Protein AF-A0A958ENB8-F1 (afdb_monomer_lite)

pLDDT: mean 72.88, std 21.91, range [31.92, 95.56]

Foldseek 3Di:
DDDDDDDDDDDPDDDDDDDDDDDPDPDDPPPPVPPQLPPFPQDDDLVLLLVLLVLLLPPPCLQPDDPVVLVVSLVVCVVVVSQAHPVRDGDDSVSSVLLSVLSSVLSVVPLPLLVSLVSVVVNVDDLSNSCSNNVHDSVVSVVSVVVVVVPD

Sequence (152 aa):
MSALNNTWANSFHYHNSMEVVNPIKKGSLHKRKPKSFDADYCQLSTEEIKSVVEAIRNDERIKNIKHRDRQHIYEELVGKGLLTDEDGKTMSIGTFGKYFSIVRHIVALNTDYFGSVKKCLVYRLSAEVISAIVGLPEKDVISIIKDIKRNG

Radius of gyration: 24.46 Å; chains: 1; bounding box: 93×41×46 Å

Structure (mmCIF, N/CA/C/O backbone):
data_AF-A0A958ENB8-F1
#
_entry.id   AF-A0A958ENB8-F1
#
loop_
_atom_site.group_PDB
_atom_site.id
_atom_site.type_symbol
_atom_site.label_atom_id
_atom_site.label_alt_id
_atom_site.label_comp_id
_atom_site.label_asym_id
_atom_site.label_entity_id
_atom_site.label_seq_id
_atom_site.pdbx_PDB_ins_code
_atom_site.Cartn_x
_atom_site.Cartn_y
_atom_site.Cartn_z
_atom_site.occupancy
_atom_site.B_iso_or_equiv
_atom_site.auth_seq_id
_atom_site.auth_comp_id
_atom_site.auth_asym_id
_atom_site.auth_atom_id
_atom_site.pdbx_PDB_model_num
ATOM 1 N N . MET A 1 1 ? -74.697 2.649 -19.969 1.00 38.88 1 MET A N 1
ATOM 2 C CA . MET A 1 1 ? -73.768 1.773 -19.227 1.00 38.88 1 MET A CA 1
ATOM 3 C C . MET A 1 1 ? -72.537 2.587 -18.882 1.00 38.88 1 MET A C 1
ATOM 5 O O . MET A 1 1 ? -71.998 3.254 -19.752 1.00 38.88 1 MET A O 1
ATOM 9 N N . SER A 1 2 ? -72.220 2.623 -17.594 1.00 40.75 2 SER A N 1
ATOM 10 C CA . SER A 1 2 ? -71.270 3.513 -16.929 1.00 40.75 2 SER A CA 1
ATOM 11 C C . SER A 1 2 ? -69.804 3.140 -17.161 1.00 40.75 2 SER A C 1
ATOM 13 O O . SER A 1 2 ? -69.483 1.959 -17.142 1.00 40.75 2 SER A O 1
ATOM 15 N N . ALA A 1 3 ? -68.939 4.153 -17.261 1.00 38.62 3 ALA A N 1
ATOM 16 C CA . ALA A 1 3 ? -67.618 4.257 -16.614 1.00 38.62 3 ALA A CA 1
ATOM 17 C C . ALA A 1 3 ? -67.049 5.648 -16.982 1.00 38.62 3 ALA A C 1
ATOM 19 O O . ALA A 1 3 ? -66.721 5.895 -18.134 1.00 38.62 3 ALA A O 1
ATOM 20 N N . LEU A 1 4 ? -67.264 6.682 -16.165 1.00 35.28 4 LEU A N 1
ATOM 21 C CA . LEU A 1 4 ? -66.464 7.091 -14.999 1.00 35.28 4 LEU A CA 1
ATOM 22 C C . LEU A 1 4 ? -65.077 7.676 -15.344 1.00 35.28 4 LEU A C 1
ATOM 24 O O . LEU A 1 4 ? -64.166 6.965 -15.745 1.00 35.28 4 LEU A O 1
ATOM 28 N N . ASN A 1 5 ? -64.964 8.964 -14.996 1.00 38.19 5 ASN A N 1
ATOM 29 C CA . ASN A 1 5 ? -63.832 9.638 -14.347 1.00 38.19 5 ASN A CA 1
ATOM 30 C C . ASN A 1 5 ? -62.679 10.213 -15.194 1.00 38.19 5 ASN A C 1
ATOM 32 O O . ASN A 1 5 ? -61.697 9.552 -15.508 1.00 38.19 5 ASN A O 1
ATOM 36 N N . ASN A 1 6 ? -62.789 11.533 -15.415 1.00 37.69 6 ASN A N 1
ATOM 37 C CA . ASN A 1 6 ? -61.796 12.589 -15.136 1.00 37.69 6 ASN A CA 1
ATOM 38 C C . ASN A 1 6 ? -60.492 12.083 -14.476 1.00 37.69 6 ASN A C 1
ATOM 40 O O . ASN A 1 6 ? -60.545 11.411 -13.452 1.00 37.69 6 ASN A O 1
ATOM 44 N N . THR A 1 7 ? -59.290 12.490 -14.890 1.00 38.91 7 THR A N 1
ATOM 45 C CA . THR A 1 7 ? -58.749 13.825 -14.587 1.00 38.91 7 THR A CA 1
ATOM 46 C C . THR A 1 7 ? -57.352 14.018 -15.224 1.00 38.91 7 THR A C 1
ATOM 48 O O . THR A 1 7 ? -56.500 13.149 -15.118 1.00 38.91 7 THR A O 1
ATOM 51 N N . TRP A 1 8 ? -57.139 15.211 -15.795 1.00 35.50 8 TRP A N 1
ATOM 52 C CA . TRP A 1 8 ? -55.936 16.064 -15.696 1.00 35.50 8 TRP A CA 1
ATOM 53 C C . TRP A 1 8 ? -54.645 15.701 -16.464 1.00 35.50 8 TRP A C 1
ATOM 55 O O . TRP A 1 8 ? -53.888 14.812 -16.108 1.00 35.50 8 TRP A O 1
AT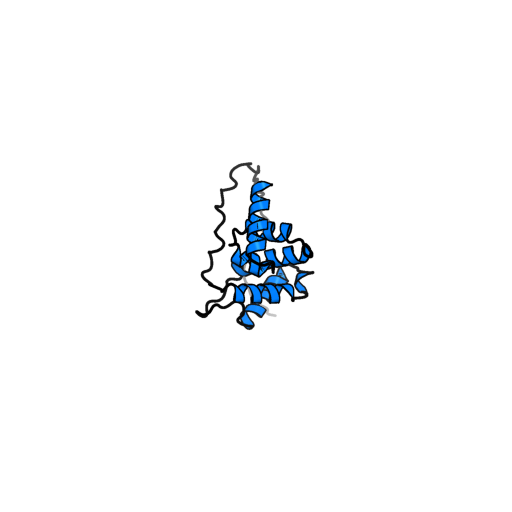OM 65 N N . ALA A 1 9 ? -54.376 16.557 -17.460 1.00 34.59 9 ALA A N 1
ATOM 66 C CA . ALA A 1 9 ? -53.132 17.306 -17.672 1.00 34.59 9 ALA A CA 1
ATOM 67 C C . ALA A 1 9 ? -51.786 16.551 -17.639 1.00 34.59 9 ALA A C 1
ATOM 69 O O . ALA A 1 9 ? -51.242 16.266 -16.580 1.00 34.59 9 ALA A O 1
ATOM 70 N N . ASN A 1 10 ? -51.131 16.437 -18.799 1.00 37.31 10 ASN A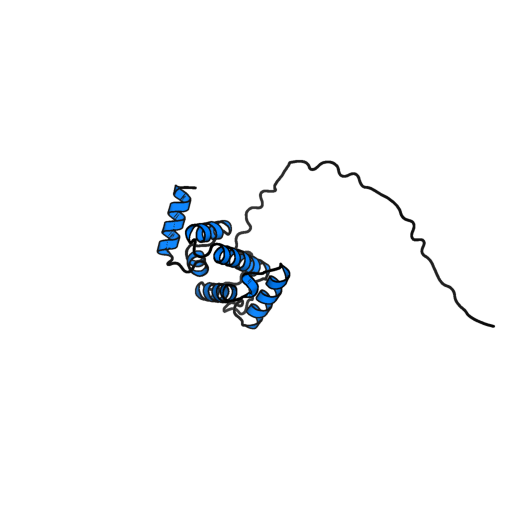 N 1
ATOM 71 C CA . ASN A 1 10 ? -50.063 17.387 -19.140 1.00 37.31 10 ASN A CA 1
ATOM 72 C C . ASN A 1 10 ? -49.482 17.126 -20.535 1.00 37.31 10 ASN A C 1
ATOM 74 O O . ASN A 1 10 ? -48.980 16.046 -20.841 1.00 37.31 10 ASN A O 1
ATOM 78 N N . SER A 1 11 ? -49.523 18.174 -21.358 1.00 37.31 11 SER A N 1
ATOM 79 C CA . SER A 1 11 ? -48.804 18.296 -22.621 1.00 37.31 11 SER A CA 1
ATOM 80 C C . SER A 1 11 ? -47.296 18.174 -22.408 1.00 37.31 11 SER A C 1
ATOM 82 O O . SER A 1 11 ? -46.683 19.046 -21.795 1.00 37.31 11 SER A O 1
ATOM 84 N N . PHE A 1 12 ? -46.670 17.160 -22.999 1.00 34.62 12 PHE A N 1
ATOM 85 C CA . PHE A 1 12 ? -45.232 17.178 -23.256 1.00 34.62 12 PHE A CA 1
ATOM 86 C C . PHE A 1 12 ? -44.972 17.961 -24.548 1.00 34.62 12 PHE A C 1
ATOM 88 O O . PHE A 1 12 ? -44.889 17.399 -25.639 1.00 34.62 12 PHE A O 1
ATOM 95 N N . HIS A 1 13 ? -44.869 19.286 -24.432 1.00 38.00 13 HIS A N 1
ATOM 96 C CA . HIS A 1 13 ? -44.285 20.105 -25.490 1.00 38.00 13 HIS A CA 1
ATOM 97 C C . HIS A 1 13 ? -42.759 20.041 -25.390 1.00 38.00 13 HIS A C 1
ATOM 99 O O . HIS A 1 13 ? -42.162 20.506 -24.423 1.00 38.00 13 HIS A O 1
ATOM 105 N N . TYR A 1 14 ? -42.135 19.477 -26.423 1.00 32.16 14 TYR A N 1
ATOM 106 C CA . TYR A 1 14 ? -40.708 19.618 -26.690 1.00 32.16 14 TYR A CA 1
ATOM 107 C C . TYR A 1 14 ? -40.373 21.106 -26.861 1.00 32.16 14 TYR A C 1
ATOM 109 O O . TYR A 1 14 ? -40.834 21.739 -27.812 1.00 32.16 14 TYR A O 1
ATOM 117 N N . HIS A 1 15 ? -39.564 21.664 -25.960 1.00 33.81 15 HIS A N 1
ATOM 118 C CA . HIS A 1 15 ? -38.893 22.942 -26.180 1.00 33.81 15 HIS A CA 1
ATOM 119 C C . HIS A 1 15 ? -37.393 22.702 -26.309 1.00 33.81 15 HIS A C 1
ATOM 121 O O . HIS A 1 15 ? -36.712 22.253 -25.391 1.00 33.81 15 HIS A O 1
ATOM 127 N N . ASN A 1 16 ? -36.924 22.958 -27.522 1.00 39.62 16 ASN A N 1
ATOM 128 C CA . ASN A 1 16 ? -35.550 22.874 -27.961 1.00 39.62 16 ASN A CA 1
ATOM 129 C C . ASN A 1 16 ? -34.862 24.189 -27.568 1.00 39.62 16 ASN A C 1
ATOM 131 O O . ASN A 1 16 ? -35.033 25.200 -28.243 1.00 39.62 16 ASN A O 1
ATOM 135 N N . SER A 1 17 ? -34.122 24.196 -26.462 1.00 37.88 17 SER A N 1
ATOM 136 C CA . SER A 1 17 ? -33.222 25.294 -26.100 1.00 37.88 17 SER A CA 1
ATOM 137 C C . SER A 1 17 ? -31.792 24.763 -26.063 1.00 37.88 17 SER A C 1
ATOM 139 O O . SER A 1 17 ? -31.288 24.343 -25.022 1.00 37.88 17 SER A O 1
ATOM 141 N N . MET A 1 18 ? -31.147 24.753 -27.234 1.00 35.22 18 MET A N 1
ATOM 142 C CA . MET A 1 18 ? -29.690 24.702 -27.335 1.00 35.22 18 MET A CA 1
ATOM 143 C C . MET A 1 18 ? -29.130 25.980 -26.702 1.00 35.22 18 MET A C 1
ATOM 145 O O . MET A 1 18 ? -29.125 27.037 -27.331 1.00 35.22 18 MET A O 1
ATOM 149 N N . GLU A 1 19 ? -28.645 25.893 -25.466 1.00 37.25 19 GLU A N 1
ATOM 150 C CA . GLU A 1 19 ? -27.741 26.912 -24.945 1.00 37.25 19 GLU A CA 1
ATOM 151 C C . GLU A 1 19 ? -26.374 26.746 -25.612 1.00 37.25 19 GLU A C 1
ATOM 153 O O . GLU A 1 19 ? -25.650 25.765 -25.425 1.00 37.25 19 GLU A O 1
ATOM 158 N N . VAL A 1 20 ? -26.038 27.729 -26.442 1.00 39.56 20 VAL A N 1
ATOM 159 C CA . VAL A 1 20 ? -24.722 27.903 -27.046 1.00 39.56 20 VAL A CA 1
ATOM 160 C C . VAL A 1 20 ? -23.731 28.268 -25.940 1.00 39.56 20 VAL A C 1
ATOM 162 O O . VAL A 1 20 ? -23.662 29.421 -25.522 1.00 39.56 20 VAL A O 1
ATOM 165 N N . VAL A 1 21 ? -22.917 27.310 -25.495 1.00 32.91 21 VAL A N 1
ATOM 166 C CA . VAL A 1 21 ? -21.713 27.595 -24.699 1.00 32.91 21 VAL A CA 1
ATOM 167 C C . VAL A 1 21 ? -20.480 27.334 -25.564 1.00 32.91 21 VAL A C 1
ATOM 169 O O . VAL A 1 21 ? -19.898 26.255 -25.559 1.00 32.91 21 VAL A O 1
ATOM 172 N N . ASN A 1 22 ? -20.080 28.348 -26.329 1.00 31.92 22 ASN A N 1
ATOM 173 C CA . ASN A 1 22 ? -18.737 28.464 -26.905 1.00 31.92 22 ASN A CA 1
ATOM 174 C C . ASN A 1 22 ? -17.932 29.481 -26.073 1.00 31.92 22 ASN A C 1
ATOM 176 O O . ASN A 1 22 ? -18.528 30.437 -25.577 1.00 31.92 22 ASN A O 1
ATOM 180 N N . PRO A 1 23 ? -16.589 29.430 -26.010 1.00 40.38 23 PRO A N 1
ATOM 181 C CA . PRO A 1 23 ? -15.653 28.334 -26.242 1.00 40.38 23 PRO A CA 1
ATOM 182 C 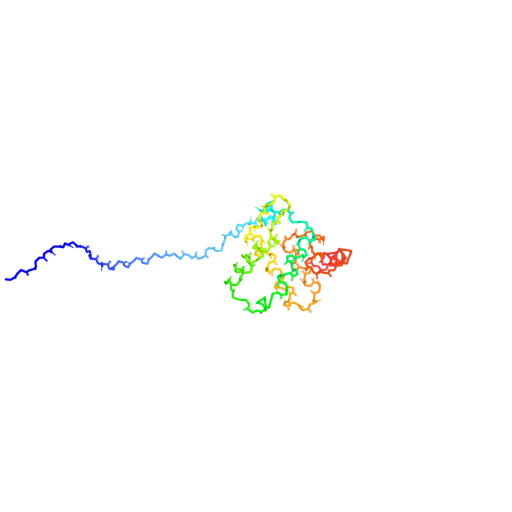C . PRO A 1 23 ? -14.942 27.933 -24.929 1.00 40.38 23 PRO A C 1
ATOM 184 O O . PRO A 1 23 ? -14.922 28.685 -23.953 1.00 40.38 23 PRO A O 1
ATOM 187 N N . ILE A 1 24 ? -14.284 26.770 -24.912 1.00 38.47 24 ILE A N 1
ATOM 188 C CA . ILE A 1 24 ? -13.357 26.375 -23.839 1.00 38.47 24 ILE A CA 1
ATOM 189 C C . ILE A 1 24 ? -12.238 27.425 -23.760 1.00 38.47 24 ILE A C 1
ATOM 191 O O . ILE A 1 24 ? -11.253 27.385 -24.499 1.00 38.47 24 ILE A O 1
ATOM 195 N N . LYS A 1 25 ? -12.397 28.398 -22.857 1.00 35.16 25 LYS A N 1
ATOM 196 C CA . LYS A 1 25 ? -11.334 29.317 -22.462 1.00 35.16 25 LYS A CA 1
ATOM 197 C C . LYS A 1 25 ? -10.234 28.490 -21.801 1.00 35.16 25 LYS A C 1
ATOM 199 O O . LYS A 1 25 ? -10.391 27.987 -20.691 1.00 35.16 25 LYS A O 1
ATOM 204 N N . LYS A 1 26 ? -9.091 28.385 -22.484 1.00 46.28 26 LYS A N 1
ATOM 205 C CA . LYS A 1 26 ? -7.792 28.133 -21.854 1.00 46.28 26 LYS A CA 1
ATOM 206 C C . LYS A 1 26 ? -7.606 29.177 -20.748 1.00 46.28 26 LYS A C 1
ATOM 208 O O . LYS A 1 26 ? -7.375 30.343 -21.051 1.00 46.28 26 LYS A O 1
ATOM 213 N N . GLY A 1 27 ? -7.730 28.788 -19.482 1.00 33.66 27 GLY A N 1
ATOM 214 C CA . GLY A 1 27 ? -7.492 29.718 -18.382 1.00 33.66 27 GLY A CA 1
ATOM 215 C C . GLY A 1 27 ? -7.944 29.208 -17.022 1.00 33.66 27 GLY A C 1
ATOM 216 O O . GLY A 1 27 ? -9.129 29.144 -16.734 1.00 33.66 27 GLY A O 1
ATOM 217 N N . SER A 1 28 ? -6.957 28.945 -16.166 1.00 35.97 28 SER A N 1
ATOM 218 C CA . SER A 1 28 ? -7.075 28.611 -14.746 1.00 35.97 28 SER A CA 1
ATOM 219 C C . SER A 1 28 ? -7.447 27.159 -14.435 1.00 35.97 28 SER A C 1
ATOM 221 O O . SER A 1 28 ? -8.477 26.852 -13.830 1.00 35.97 28 SER A O 1
ATOM 223 N N . LEU A 1 29 ? -6.486 26.268 -14.728 1.00 36.97 29 LEU A N 1
ATOM 224 C CA . LEU A 1 29 ? -6.073 25.245 -13.763 1.00 36.97 29 LEU A CA 1
ATOM 225 C C . LEU A 1 29 ? -5.916 25.962 -12.422 1.00 36.97 29 LEU A C 1
ATOM 227 O O . LEU A 1 29 ? -4.849 26.495 -12.110 1.00 36.97 29 LEU A O 1
ATOM 231 N N . HIS A 1 30 ? -7.006 26.043 -11.659 1.00 36.19 30 HIS A N 1
ATOM 232 C C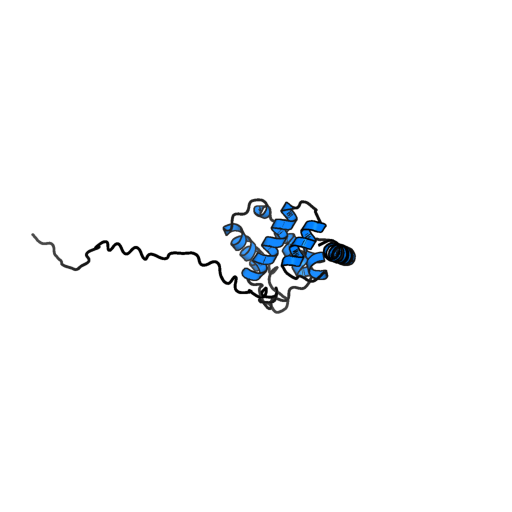A . HIS A 1 30 ? -6.931 26.438 -10.272 1.00 36.19 30 HIS A CA 1
ATOM 233 C C . HIS A 1 30 ? -5.855 25.545 -9.699 1.00 36.19 30 HIS A C 1
ATOM 235 O O . HIS A 1 30 ? -5.962 24.318 -9.782 1.00 36.19 30 HIS A O 1
ATOM 241 N N . LYS A 1 31 ? -4.786 26.186 -9.225 1.00 33.94 31 LYS A N 1
ATOM 242 C CA . LYS A 1 31 ? -3.731 25.596 -8.422 1.00 33.94 31 LYS A CA 1
ATOM 243 C C . LYS A 1 31 ? -4.425 24.905 -7.254 1.00 33.94 31 LYS A C 1
ATOM 245 O O . LYS A 1 31 ? -4.547 25.469 -6.170 1.00 33.94 31 LYS A O 1
ATOM 250 N N . ARG A 1 32 ? -4.937 23.695 -7.478 1.00 37.97 32 ARG A N 1
ATOM 251 C CA . ARG A 1 32 ? -5.315 22.777 -6.426 1.00 37.97 32 ARG A CA 1
ATOM 252 C C . ARG A 1 32 ? -3.976 22.491 -5.782 1.00 37.97 32 ARG A C 1
ATOM 254 O O . ARG A 1 32 ? -3.212 21.665 -6.276 1.00 37.97 32 ARG A O 1
ATOM 261 N N . LYS A 1 33 ? -3.651 23.252 -4.729 1.00 32.38 33 LYS A N 1
ATOM 262 C CA . LYS A 1 33 ? -2.702 22.793 -3.718 1.00 32.38 33 LYS A CA 1
ATOM 263 C C . LYS A 1 33 ? -3.055 21.321 -3.521 1.00 32.38 33 LYS A C 1
ATOM 265 O O . LYS A 1 33 ? -4.241 21.055 -3.295 1.00 32.38 33 LYS A O 1
ATOM 270 N N . PRO A 1 34 ? -2.124 20.373 -3.715 1.00 38.06 34 PRO A N 1
ATOM 271 C CA . PRO A 1 34 ? -2.447 18.979 -3.482 1.00 38.06 34 PRO A CA 1
ATOM 272 C C . PRO A 1 34 ? -3.008 18.928 -2.071 1.00 38.06 34 PRO A C 1
ATOM 274 O O . PRO A 1 34 ? -2.308 19.348 -1.146 1.00 38.06 34 PRO A O 1
ATOM 277 N N . LYS A 1 35 ? -4.288 18.547 -1.923 1.00 42.88 35 LYS A N 1
ATOM 278 C CA . LYS A 1 35 ? -4.817 18.175 -0.612 1.00 42.88 35 LYS A CA 1
ATOM 279 C C . LYS A 1 35 ? -3.781 17.192 -0.095 1.00 42.88 35 LYS A C 1
ATOM 281 O O . LYS A 1 35 ? -3.517 16.199 -0.781 1.00 42.88 35 LYS A O 1
ATOM 286 N N . SER A 1 36 ? -3.110 17.541 1.000 1.00 45.41 36 SER A N 1
ATOM 287 C CA . SER A 1 36 ? -2.214 16.600 1.647 1.00 45.41 36 SER A CA 1
ATOM 288 C C . SER A 1 36 ? -2.991 15.304 1.859 1.00 45.41 36 SER A C 1
ATOM 290 O O . SER A 1 36 ? -4.230 15.279 1.876 1.00 45.41 36 SER A O 1
ATOM 292 N N . PHE A 1 37 ? -2.263 14.200 1.901 1.00 50.28 37 PHE A N 1
ATOM 293 C CA . PHE A 1 37 ? -2.850 12.877 2.027 1.00 50.28 37 PHE A CA 1
ATOM 294 C C . PHE A 1 37 ? -3.785 12.767 3.264 1.00 50.28 37 PHE A C 1
ATOM 296 O O . PHE A 1 37 ? -4.713 11.965 3.224 1.00 50.28 37 PHE A O 1
ATOM 303 N N . ASP A 1 38 ? -3.646 13.694 4.221 1.00 46.47 38 ASP A N 1
ATOM 304 C CA . ASP A 1 38 ? -4.230 13.808 5.571 1.00 46.47 38 ASP A CA 1
ATOM 305 C C . ASP A 1 38 ? -5.701 14.244 5.710 1.00 46.47 38 ASP A C 1
ATOM 307 O O . ASP A 1 38 ? -6.089 14.764 6.752 1.00 46.47 38 ASP A O 1
ATOM 311 N N . ALA A 1 39 ? -6.558 14.104 4.698 1.00 42.12 39 ALA A N 1
ATOM 312 C CA . ALA A 1 39 ? -7.943 14.576 4.865 1.00 42.12 39 ALA A CA 1
ATOM 313 C C . ALA A 1 39 ? -8.842 13.646 5.711 1.00 42.12 39 ALA A C 1
ATOM 315 O O . ALA A 1 39 ? -9.957 14.046 6.030 1.00 42.12 39 ALA A O 1
ATOM 316 N N . ASP A 1 40 ? -8.375 12.452 6.091 1.00 52.22 40 ASP A N 1
ATOM 317 C CA . ASP A 1 40 ? -9.100 11.543 6.980 1.00 52.22 40 ASP A CA 1
ATOM 318 C C . ASP A 1 40 ? -8.208 11.172 8.161 1.00 52.22 40 ASP A C 1
ATOM 320 O O . ASP A 1 40 ? -7.190 10.517 7.969 1.00 52.22 40 ASP A O 1
ATOM 324 N N . TYR A 1 41 ? -8.588 11.571 9.379 1.00 54.38 41 TYR A N 1
ATOM 325 C CA . TYR A 1 41 ? -7.836 11.249 10.600 1.00 54.38 41 TYR A CA 1
ATOM 326 C C . TYR A 1 41 ? -7.987 9.775 11.024 1.00 54.38 41 TYR A C 1
ATOM 328 O O . TYR A 1 41 ? -8.244 9.524 12.191 1.00 54.38 41 TYR A O 1
ATOM 336 N N . CYS A 1 42 ? -7.964 8.828 10.088 1.00 59.12 42 CYS A N 1
ATOM 337 C CA . CYS A 1 42 ? -7.745 7.424 10.418 1.00 59.12 42 CYS A CA 1
ATOM 338 C C . CYS A 1 42 ? -6.230 7.239 10.488 1.00 59.12 42 CYS A C 1
ATOM 340 O O . CYS A 1 42 ? -5.548 7.418 9.471 1.00 59.12 42 CYS A O 1
ATOM 342 N N . GLN A 1 43 ? -5.708 6.992 11.687 1.00 75.00 43 GLN A N 1
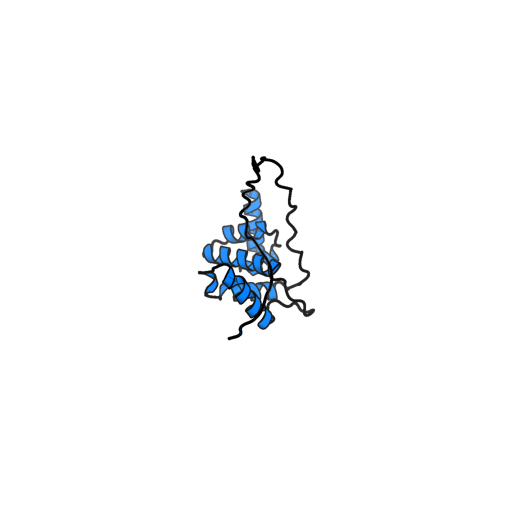ATOM 343 C CA . GLN A 1 43 ? -4.268 6.918 11.935 1.00 75.00 43 GLN A CA 1
ATOM 344 C C . GLN A 1 43 ? -3.807 5.467 11.960 1.00 75.00 43 GLN A C 1
ATOM 346 O O . GLN A 1 43 ? -3.334 4.978 12.978 1.00 75.00 43 GLN A O 1
ATOM 351 N N . LEU A 1 44 ? -3.928 4.785 10.818 1.00 78.69 44 LEU A N 1
ATOM 352 C CA . LEU A 1 44 ? -3.309 3.471 10.680 1.00 78.69 44 LEU A CA 1
ATOM 353 C C . LEU A 1 44 ? -1.795 3.597 10.870 1.00 78.69 44 LEU A C 1
ATOM 355 O O . LEU A 1 44 ? -1.128 4.384 10.186 1.00 78.69 44 LEU A O 1
ATOM 359 N N . SER A 1 45 ? -1.262 2.782 11.767 1.00 82.06 45 SER A N 1
ATOM 360 C CA . SER A 1 45 ? 0.160 2.531 11.922 1.00 82.06 45 SER A CA 1
ATOM 361 C C . SER A 1 45 ? 0.759 1.951 10.640 1.00 82.06 45 SER A C 1
ATOM 363 O O . SER A 1 45 ? 0.079 1.434 9.747 1.00 82.06 45 SER A O 1
ATOM 365 N N . THR A 1 46 ? 2.083 1.987 10.546 1.00 81.31 46 THR A N 1
ATOM 366 C CA . THR A 1 46 ? 2.818 1.449 9.398 1.00 81.31 46 THR A CA 1
ATOM 367 C C . THR A 1 46 ? 2.569 -0.050 9.194 1.00 81.31 46 THR A C 1
ATOM 369 O O . THR A 1 46 ? 2.498 -0.504 8.051 1.00 81.31 46 THR A O 1
ATOM 372 N N . GLU A 1 47 ? 2.380 -0.819 10.270 1.00 82.25 47 GLU A N 1
ATOM 373 C CA . GLU A 1 47 ? 2.064 -2.254 10.200 1.00 82.25 47 GLU A CA 1
ATOM 374 C C . GLU A 1 47 ? 0.626 -2.517 9.725 1.00 82.25 47 GLU A C 1
ATOM 376 O O . GLU A 1 47 ? 0.381 -3.421 8.920 1.00 82.25 47 GLU A O 1
ATOM 381 N N . GLU A 1 48 ? -0.329 -1.682 10.132 1.00 84.62 48 GLU A N 1
ATOM 382 C CA . GLU A 1 48 ? -1.700 -1.748 9.617 1.00 84.62 48 GLU A CA 1
ATOM 383 C C . GLU A 1 48 ? -1.747 -1.367 8.133 1.00 84.62 48 GLU A C 1
ATOM 385 O O . GLU A 1 48 ? -2.389 -2.049 7.334 1.00 84.62 48 GLU A O 1
ATOM 390 N N . ILE A 1 49 ? -0.983 -0.350 7.716 1.00 85.31 49 ILE A N 1
ATOM 391 C CA . ILE A 1 49 ? -0.840 0.009 6.298 1.00 85.31 49 ILE A CA 1
ATOM 392 C C . ILE A 1 49 ? -0.273 -1.166 5.493 1.00 85.31 49 ILE A C 1
ATOM 394 O O . ILE A 1 49 ? -0.784 -1.447 4.405 1.00 85.31 49 ILE A O 1
ATOM 398 N N . LYS A 1 50 ? 0.746 -1.875 6.003 1.00 86.56 50 LYS A N 1
ATOM 399 C CA . LYS A 1 50 ? 1.263 -3.091 5.347 1.00 86.56 50 LYS A CA 1
ATOM 400 C C . LYS A 1 50 ? 0.169 -4.140 5.194 1.00 86.56 50 LYS A C 1
ATOM 402 O O . LYS A 1 50 ? -0.014 -4.648 4.092 1.00 86.56 50 LYS A O 1
ATOM 407 N N . SER A 1 51 ? -0.593 -4.398 6.254 1.00 87.19 51 SER A N 1
ATOM 408 C CA . SER A 1 51 ? -1.685 -5.379 6.249 1.00 87.19 51 SER A CA 1
ATOM 409 C C . SER A 1 51 ? -2.763 -5.030 5.217 1.00 87.19 51 SER A C 1
ATOM 411 O O . SER A 1 51 ? -3.212 -5.889 4.457 1.00 87.19 51 SER A O 1
ATOM 413 N N . VAL A 1 52 ? -3.130 -3.749 5.112 1.00 87.00 52 VAL A N 1
ATOM 414 C CA . VAL A 1 52 ? -4.055 -3.250 4.083 1.00 87.00 52 VAL A CA 1
ATOM 415 C C . VAL A 1 52 ? -3.480 -3.448 2.682 1.00 87.00 52 VAL A C 1
ATOM 417 O O . VAL A 1 52 ? -4.172 -3.940 1.791 1.00 87.00 52 VAL A O 1
ATOM 420 N N . VAL A 1 53 ? -2.218 -3.076 2.464 1.00 87.56 53 VAL A N 1
ATOM 421 C CA . VAL A 1 53 ? -1.552 -3.206 1.160 1.00 87.56 53 VAL A CA 1
ATOM 422 C C . VAL A 1 53 ? -1.443 -4.664 0.733 1.00 87.56 53 VAL A C 1
ATOM 424 O O . VAL A 1 53 ? -1.697 -4.972 -0.431 1.00 87.56 53 VAL A O 1
ATOM 427 N N . GLU A 1 54 ? -1.085 -5.553 1.652 1.00 88.88 54 GLU A N 1
ATOM 428 C CA . GLU A 1 54 ? -0.980 -6.986 1.408 1.00 88.88 54 GLU A CA 1
ATOM 429 C C . GLU A 1 54 ? -2.344 -7.587 1.070 1.00 88.88 54 GLU A C 1
ATOM 431 O O . GLU A 1 54 ? -2.471 -8.289 0.066 1.00 88.88 54 GLU A O 1
ATOM 436 N N . ALA A 1 55 ? -3.389 -7.227 1.818 1.00 88.25 55 ALA A N 1
ATOM 437 C CA . ALA A 1 55 ? -4.747 -7.664 1.519 1.00 88.25 55 ALA A CA 1
ATOM 438 C C . ALA A 1 55 ? -5.211 -7.193 0.129 1.00 88.25 55 ALA A C 1
ATOM 440 O O . ALA A 1 55 ? -5.775 -7.978 -0.629 1.00 88.25 55 ALA A O 1
ATOM 441 N N . ILE A 1 56 ? -4.915 -5.941 -0.245 1.00 88.12 56 ILE A N 1
ATOM 442 C CA . ILE A 1 56 ? -5.204 -5.407 -1.585 1.00 88.12 56 ILE A CA 1
ATOM 443 C C . ILE A 1 56 ? -4.392 -6.148 -2.663 1.00 88.12 56 ILE A C 1
ATOM 445 O O . ILE A 1 56 ? -4.916 -6.448 -3.733 1.00 88.12 56 ILE A O 1
ATOM 449 N N . ARG A 1 57 ? -3.109 -6.433 -2.410 1.00 86.75 57 ARG A N 1
ATOM 450 C CA . ARG A 1 57 ? -2.197 -7.086 -3.364 1.00 86.75 57 ARG A CA 1
ATOM 451 C C . ARG A 1 57 ? -2.576 -8.548 -3.621 1.00 86.75 57 ARG A C 1
ATOM 453 O O . ARG A 1 57 ? -2.448 -9.004 -4.756 1.00 86.75 57 ARG A O 1
ATOM 460 N N . ASN A 1 58 ? -3.028 -9.247 -2.584 1.00 87.62 58 ASN A N 1
ATOM 461 C CA . ASN A 1 58 ? -3.439 -10.650 -2.641 1.00 87.62 58 ASN A CA 1
ATOM 462 C C . ASN A 1 58 ? -4.848 -10.835 -3.219 1.00 87.62 58 ASN A C 1
ATOM 464 O O . ASN A 1 58 ? -5.240 -11.954 -3.543 1.00 87.62 58 ASN A O 1
ATOM 468 N N . ASP A 1 59 ? -5.606 -9.753 -3.379 1.00 85.31 59 ASP A N 1
ATOM 469 C CA . ASP A 1 59 ? -6.916 -9.795 -4.006 1.00 85.31 59 ASP A CA 1
ATOM 470 C C . ASP A 1 59 ? -6.792 -10.033 -5.516 1.00 85.31 59 ASP A C 1
ATOM 472 O O . ASP A 1 59 ? -6.347 -9.163 -6.266 1.00 85.31 59 ASP A O 1
ATOM 476 N N . GLU A 1 60 ? -7.219 -11.203 -5.995 1.00 80.69 60 GLU A N 1
ATOM 477 C CA . GLU A 1 60 ? -7.141 -11.562 -7.417 1.00 80.69 60 GLU A CA 1
ATOM 478 C C . GLU A 1 60 ? -7.860 -10.562 -8.329 1.00 80.69 60 GLU A C 1
ATOM 480 O O . GLU A 1 60 ? -7.465 -10.371 -9.489 1.00 80.69 60 GLU A O 1
ATOM 485 N N . ARG A 1 61 ? -8.877 -9.864 -7.801 1.00 81.81 61 ARG A N 1
ATOM 486 C CA . ARG A 1 61 ? -9.629 -8.863 -8.554 1.00 81.81 61 ARG A CA 1
ATOM 487 C C . ARG A 1 61 ? -8.720 -7.726 -8.985 1.00 81.81 61 ARG A C 1
ATOM 489 O O . ARG A 1 61 ? -8.954 -7.205 -10.071 1.00 81.81 61 ARG A O 1
ATOM 496 N N . ILE A 1 62 ? -7.650 -7.399 -8.241 1.00 80.56 62 ILE A N 1
ATOM 497 C CA . ILE A 1 62 ? -6.756 -6.258 -8.515 1.00 80.56 62 ILE A CA 1
ATOM 498 C C . ILE A 1 62 ? -6.185 -6.231 -9.933 1.00 80.56 62 ILE A C 1
ATOM 500 O O . ILE A 1 62 ? -5.957 -5.151 -10.488 1.00 80.56 62 ILE A O 1
ATOM 504 N N . LYS A 1 63 ? -6.011 -7.408 -10.544 1.00 73.75 63 LYS A N 1
ATOM 505 C CA . LYS A 1 63 ? -5.478 -7.558 -11.903 1.00 73.75 63 LYS A CA 1
ATOM 506 C C . LYS A 1 63 ? -6.493 -7.169 -12.987 1.00 73.75 63 LYS A C 1
ATOM 508 O O . LYS A 1 63 ? -6.084 -6.734 -14.057 1.00 73.75 63 LYS A O 1
ATOM 513 N N . ASN A 1 64 ? -7.798 -7.244 -12.701 1.00 73.62 64 ASN A N 1
ATOM 514 C CA . ASN A 1 64 ? -8.876 -7.175 -13.700 1.00 73.62 64 ASN A CA 1
ATOM 515 C C . ASN A 1 64 ? -9.947 -6.091 -13.430 1.00 73.62 64 ASN A C 1
ATOM 517 O O . ASN A 1 64 ? -11.050 -6.147 -13.970 1.00 73.62 64 ASN A O 1
ATOM 521 N N . ILE A 1 65 ? -9.634 -5.083 -12.613 1.00 65.12 65 ILE A N 1
ATOM 522 C CA . ILE A 1 65 ? -10.645 -4.193 -12.011 1.00 65.12 65 ILE A CA 1
ATOM 523 C C . ILE A 1 65 ? -11.386 -3.266 -12.973 1.00 65.12 65 ILE A C 1
ATOM 525 O O . ILE A 1 65 ? -10.787 -2.405 -13.634 1.00 65.12 65 ILE A O 1
ATOM 529 N N . LYS A 1 66 ? -12.720 -3.318 -12.865 1.00 62.66 66 LYS A N 1
ATOM 530 C CA . LYS A 1 66 ? -13.655 -2.231 -13.193 1.00 62.66 66 LYS A CA 1
ATOM 531 C C . LYS A 1 66 ? -13.883 -1.371 -11.941 1.00 62.66 66 LYS A C 1
ATOM 533 O O . LYS A 1 66 ? -13.849 -1.861 -10.824 1.00 62.66 66 LYS A O 1
ATOM 538 N N . HIS A 1 67 ? -14.183 -0.077 -12.089 1.00 57.19 67 HIS A N 1
ATOM 539 C CA . HIS A 1 67 ? -14.342 0.856 -10.951 1.00 57.19 67 HIS A CA 1
ATOM 540 C C . HIS A 1 67 ? -15.284 0.391 -9.817 1.00 57.19 67 HIS A C 1
ATOM 542 O O . HIS A 1 67 ? -15.122 0.848 -8.686 1.00 57.19 67 HIS A O 1
ATOM 548 N N . ARG A 1 68 ? -16.242 -0.499 -10.107 1.00 61.34 68 ARG A N 1
ATOM 549 C CA . ARG A 1 68 ? -17.200 -1.050 -9.136 1.00 61.34 68 ARG A CA 1
ATOM 550 C C . ARG A 1 68 ? -16.545 -2.004 -8.128 1.00 61.34 68 ARG A C 1
ATOM 552 O O . ARG A 1 68 ? -16.994 -2.059 -6.991 1.00 61.34 68 ARG A O 1
ATOM 559 N N . ASP A 1 69 ? -15.438 -2.648 -8.492 1.00 75.94 69 ASP A N 1
ATOM 560 C CA . ASP A 1 69 ? -14.780 -3.643 -7.634 1.00 75.94 69 ASP A CA 1
ATOM 561 C C . ASP A 1 69 ? -14.066 -2.981 -6.443 1.00 75.94 69 ASP A C 1
ATOM 563 O O . ASP A 1 69 ? -13.940 -3.572 -5.378 1.00 75.94 69 ASP A O 1
ATOM 567 N N . ARG A 1 70 ? -13.680 -1.701 -6.567 1.00 83.19 70 ARG A N 1
ATOM 568 C CA . ARG A 1 70 ? -13.045 -0.941 -5.476 1.00 83.19 70 ARG A CA 1
ATOM 569 C C . ARG A 1 70 ? -13.960 -0.774 -4.258 1.00 83.19 70 ARG A C 1
ATOM 571 O O . ARG A 1 70 ? -13.468 -0.813 -3.137 1.00 83.19 70 ARG A O 1
ATOM 578 N N . GLN A 1 71 ? -15.256 -0.536 -4.475 1.00 87.62 71 GLN A N 1
ATOM 579 C CA . GLN A 1 71 ? -16.232 -0.381 -3.387 1.00 87.62 71 GLN A CA 1
ATOM 580 C C . GLN A 1 71 ? -16.360 -1.682 -2.595 1.00 87.62 71 GLN A C 1
ATOM 582 O O . GLN A 1 71 ? -16.356 -1.670 -1.372 1.00 87.62 71 GLN A O 1
ATOM 587 N N . HIS A 1 72 ? -16.409 -2.804 -3.305 1.00 88.12 72 HIS A N 1
ATOM 588 C CA . HIS A 1 72 ? -16.579 -4.106 -2.688 1.00 88.12 72 HIS A CA 1
ATOM 589 C C . HIS A 1 72 ? -15.346 -4.523 -1.873 1.00 88.12 72 HIS A C 1
ATOM 591 O O . HIS A 1 72 ? -15.481 -4.941 -0.729 1.00 88.12 72 HIS A O 1
ATOM 597 N N . ILE A 1 73 ? -14.137 -4.298 -2.407 1.00 89.31 73 ILE A N 1
ATOM 598 C CA . ILE A 1 73 ? -12.889 -4.532 -1.660 1.00 89.31 73 ILE A CA 1
ATOM 599 C C . ILE A 1 73 ? -12.834 -3.635 -0.413 1.00 89.31 73 ILE A C 1
ATOM 601 O O . ILE A 1 73 ? -12.425 -4.087 0.651 1.00 89.31 73 ILE A O 1
ATOM 605 N N . TYR A 1 74 ? -13.271 -2.375 -0.517 1.00 90.69 74 TYR A N 1
ATOM 606 C CA . TYR A 1 74 ? -13.358 -1.484 0.642 1.00 90.69 74 TYR A CA 1
ATOM 607 C C . TYR A 1 74 ? -14.268 -2.062 1.733 1.00 90.69 74 TYR A C 1
ATOM 609 O O . TYR A 1 74 ? -13.834 -2.203 2.871 1.00 90.69 74 TYR A O 1
ATOM 617 N N . GLU A 1 75 ? -15.499 -2.437 1.385 1.00 91.00 75 GLU A N 1
ATOM 618 C CA . GLU A 1 75 ? -16.478 -2.991 2.330 1.00 91.00 75 GLU A CA 1
ATOM 619 C C . GLU A 1 75 ? -15.986 -4.287 2.985 1.00 91.00 75 GLU A C 1
ATOM 621 O O . GLU A 1 75 ? -16.137 -4.458 4.193 1.00 91.00 75 GLU A O 1
ATOM 626 N N . GLU A 1 76 ? -15.335 -5.171 2.224 1.00 90.75 76 GLU A N 1
ATOM 627 C CA . GLU A 1 76 ? -14.734 -6.391 2.771 1.00 90.75 76 GLU A CA 1
ATOM 628 C C . GLU A 1 76 ? -13.616 -6.096 3.776 1.00 90.75 76 GLU A C 1
ATOM 630 O O . GLU A 1 76 ? -13.540 -6.740 4.824 1.00 90.75 76 GLU A O 1
ATOM 635 N N . LEU A 1 77 ? -12.735 -5.138 3.477 1.00 90.50 77 LEU A N 1
ATOM 636 C CA . LEU A 1 77 ? -11.634 -4.782 4.373 1.00 90.50 77 LEU A CA 1
ATOM 637 C C . LEU A 1 77 ? -12.128 -4.042 5.623 1.00 90.50 77 LEU A C 1
ATOM 639 O O . LEU A 1 77 ? -11.582 -4.269 6.703 1.00 90.50 77 LEU A O 1
ATOM 643 N N . VAL A 1 78 ? -13.188 -3.231 5.509 1.00 90.50 78 VAL A N 1
ATOM 644 C CA . VAL A 1 78 ? -13.898 -2.664 6.670 1.00 90.50 78 VAL A CA 1
ATOM 645 C C . VAL A 1 78 ? -14.493 -3.782 7.527 1.00 90.50 78 VAL A C 1
ATOM 647 O O . VAL A 1 78 ? -14.277 -3.796 8.735 1.00 90.50 78 VAL A O 1
ATOM 650 N N . GLY A 1 79 ? -15.182 -4.755 6.919 1.00 88.75 79 GLY A N 1
ATOM 651 C CA . GLY A 1 79 ? -15.774 -5.892 7.634 1.00 88.75 79 GLY A CA 1
ATOM 652 C C . GLY A 1 79 ? -14.749 -6.783 8.347 1.00 88.75 79 GLY A C 1
ATOM 653 O O . GLY A 1 79 ? -15.076 -7.412 9.349 1.00 88.75 79 GLY A O 1
ATOM 654 N N . LYS A 1 80 ? -13.499 -6.802 7.869 1.00 89.38 80 LYS A N 1
ATOM 655 C CA . LYS A 1 80 ? -12.358 -7.478 8.514 1.00 89.38 80 LYS A CA 1
ATOM 656 C C . LYS A 1 80 ? -11.673 -6.635 9.597 1.00 89.38 80 LYS A C 1
ATOM 658 O O . LYS A 1 80 ? -10.729 -7.118 10.211 1.00 89.38 80 LYS A O 1
ATOM 663 N N . GLY A 1 81 ? -12.089 -5.384 9.798 1.00 88.25 81 GLY A N 1
ATOM 664 C CA . GLY A 1 81 ? -11.450 -4.450 10.730 1.00 88.25 81 GLY A CA 1
ATOM 665 C C . GLY A 1 81 ? -10.098 -3.901 10.261 1.00 88.25 81 GLY A C 1
ATOM 666 O O . GLY A 1 81 ? -9.485 -3.134 10.984 1.00 88.25 81 GLY A O 1
ATOM 667 N N . LEU A 1 82 ? -9.640 -4.230 9.046 1.00 87.88 82 LEU A N 1
ATOM 668 C CA . LEU A 1 82 ? -8.313 -3.840 8.539 1.00 87.88 82 LEU A CA 1
ATOM 669 C C . LEU A 1 82 ? -8.202 -2.354 8.183 1.00 87.88 82 LEU A C 1
ATOM 671 O O . LEU A 1 82 ? -7.108 -1.848 7.964 1.00 87.88 82 LEU A O 1
ATOM 675 N N . LEU A 1 83 ? -9.336 -1.665 8.058 1.00 88.25 83 LEU A N 1
ATOM 676 C CA . LEU A 1 83 ? -9.396 -0.237 7.750 1.00 88.25 83 LEU A CA 1
ATOM 677 C C . LEU A 1 83 ? -9.788 0.605 8.961 1.00 88.25 83 LEU A C 1
ATOM 679 O O . LEU A 1 83 ? -10.151 1.761 8.776 1.00 88.25 83 LEU A O 1
ATOM 683 N N . THR A 1 84 ? -9.757 0.043 10.163 1.00 87.38 84 THR A N 1
ATOM 684 C CA . THR A 1 84 ? -10.145 0.721 11.399 1.00 87.38 84 THR A CA 1
ATOM 685 C C . THR A 1 84 ? -8.913 0.850 12.282 1.00 87.38 84 THR A C 1
ATOM 687 O O . THR A 1 84 ? -8.224 -0.142 12.475 1.00 87.38 84 THR A O 1
ATOM 690 N N . ASP A 1 85 ? -8.626 2.058 12.766 1.00 83.62 85 ASP A N 1
ATOM 691 C CA . ASP A 1 85 ? -7.498 2.300 13.674 1.00 83.62 85 ASP A CA 1
ATOM 692 C C . ASP A 1 85 ? -7.812 1.888 15.126 1.00 83.62 85 ASP A C 1
ATOM 694 O O . ASP A 1 85 ? -8.928 1.466 15.450 1.00 83.62 85 ASP A O 1
ATOM 698 N N . GLU A 1 86 ? -6.817 2.023 16.006 1.00 79.69 86 GLU A N 1
ATOM 699 C CA . GLU A 1 86 ? -6.913 1.683 17.434 1.00 79.69 86 GLU A CA 1
ATOM 700 C C . GLU A 1 86 ? -8.027 2.449 18.175 1.00 79.69 86 GLU A C 1
ATOM 702 O O . GLU A 1 86 ? -8.594 1.932 19.140 1.00 79.69 86 GLU A O 1
ATOM 707 N N . ASP A 1 87 ? -8.400 3.640 17.692 1.00 82.44 87 ASP A N 1
ATOM 708 C CA . ASP A 1 87 ? -9.483 4.468 18.240 1.00 82.44 87 ASP A CA 1
ATOM 709 C C . ASP A 1 87 ? -10.874 4.055 17.716 1.00 82.44 87 ASP A C 1
ATOM 711 O O . ASP A 1 87 ? -11.892 4.684 18.028 1.00 82.44 87 ASP A O 1
ATOM 715 N N . GLY A 1 88 ? -10.951 2.998 16.901 1.00 82.25 88 GLY A N 1
ATOM 716 C CA . GLY A 1 88 ? -12.195 2.519 16.305 1.00 82.25 88 GLY A CA 1
ATOM 717 C C . GLY A 1 88 ? -12.655 3.348 15.107 1.00 82.25 88 GLY A C 1
ATOM 718 O O . GLY A 1 88 ? -13.815 3.248 14.691 1.00 82.25 88 GLY A O 1
ATOM 719 N N . LYS A 1 89 ? -11.780 4.173 14.524 1.00 86.75 89 LYS A N 1
ATOM 720 C CA . LYS A 1 89 ? -12.120 5.028 13.394 1.00 86.75 89 LYS A CA 1
ATOM 721 C C . LYS A 1 89 ? -11.749 4.387 12.067 1.00 86.75 89 LYS A C 1
ATOM 723 O O . LYS A 1 89 ? -10.596 4.094 11.763 1.00 86.75 89 LYS A O 1
ATOM 728 N N . THR A 1 90 ? -12.758 4.249 11.215 1.00 88.56 90 THR A N 1
ATOM 729 C CA . THR A 1 90 ? -12.601 3.659 9.888 1.00 88.56 90 THR A CA 1
ATOM 730 C C . THR A 1 90 ? -12.075 4.667 8.862 1.00 88.56 90 THR A C 1
ATOM 732 O O . THR A 1 90 ? -12.586 5.782 8.719 1.00 88.56 90 THR A O 1
ATOM 735 N N . MET A 1 91 ? -11.079 4.248 8.083 1.00 87.25 91 MET A N 1
ATOM 736 C CA . MET A 1 91 ? -10.560 4.949 6.916 1.00 87.25 91 MET A CA 1
ATOM 737 C C . MET A 1 91 ? -11.684 5.211 5.913 1.00 87.25 91 MET A C 1
ATOM 739 O O . MET A 1 91 ? -12.450 4.313 5.555 1.00 87.25 91 MET A O 1
ATOM 743 N N . SER A 1 92 ? -11.759 6.434 5.385 1.00 87.88 92 SER A N 1
ATOM 744 C CA . SER A 1 92 ? -12.737 6.724 4.337 1.00 87.88 92 SER A CA 1
ATOM 745 C C . SER A 1 92 ? -12.406 5.981 3.044 1.00 87.88 92 SER A C 1
ATOM 747 O O . SER A 1 92 ? -11.240 5.764 2.688 1.00 87.88 92 SER A O 1
ATOM 749 N N . ILE A 1 93 ? -13.441 5.705 2.254 1.00 86.75 93 ILE A N 1
ATOM 750 C CA . ILE A 1 93 ? -13.268 5.157 0.910 1.00 86.75 93 ILE A CA 1
ATOM 751 C C . ILE A 1 93 ? -12.415 6.054 -0.005 1.00 86.75 93 ILE A C 1
ATOM 753 O O . ILE A 1 93 ? -11.753 5.569 -0.925 1.00 86.75 93 ILE A O 1
ATOM 757 N N . GLY A 1 94 ? -12.408 7.369 0.231 1.00 84.81 94 GLY A N 1
ATOM 758 C CA . GLY A 1 94 ? -11.601 8.312 -0.537 1.00 84.81 94 GLY A CA 1
ATOM 759 C C . GLY A 1 94 ? -10.107 8.096 -0.310 1.00 84.81 94 GLY A C 1
ATOM 760 O O . GLY A 1 94 ? -9.334 8.073 -1.271 1.00 84.81 94 GLY A O 1
ATOM 761 N N . THR A 1 95 ? -9.709 7.895 0.946 1.00 84.00 95 THR A N 1
ATOM 762 C CA . THR A 1 95 ? -8.317 7.616 1.321 1.00 84.00 95 THR A CA 1
ATOM 763 C C . THR A 1 95 ? -7.922 6.190 0.958 1.00 84.00 95 THR A C 1
ATOM 765 O O . THR A 1 95 ? -6.898 6.011 0.292 1.00 84.00 95 THR A O 1
ATOM 768 N N . PHE A 1 96 ? -8.787 5.205 1.217 1.00 87.62 96 PHE A N 1
ATOM 769 C CA . PHE A 1 96 ? -8.613 3.839 0.717 1.00 87.62 96 PHE A CA 1
ATOM 770 C C . PHE A 1 96 ? -8.397 3.816 -0.801 1.00 87.62 96 PHE A C 1
ATOM 772 O O . PHE A 1 96 ? -7.481 3.172 -1.302 1.00 87.62 96 PHE A O 1
ATOM 779 N N . GLY A 1 97 ? -9.173 4.597 -1.558 1.00 86.25 97 GLY A N 1
ATOM 780 C CA . GLY A 1 97 ? -9.050 4.679 -3.011 1.00 86.25 97 GLY A CA 1
ATOM 781 C C . GLY A 1 97 ? -7.687 5.174 -3.506 1.00 86.25 97 GLY A C 1
ATOM 782 O O . GLY A 1 97 ? -7.282 4.812 -4.618 1.00 86.25 97 GLY A O 1
ATOM 783 N N . LYS A 1 98 ? -6.954 5.959 -2.703 1.00 85.50 98 LYS A N 1
ATOM 784 C CA . LYS A 1 98 ? -5.573 6.361 -3.014 1.00 85.50 98 LYS A CA 1
ATOM 785 C C . LYS A 1 98 ? -4.625 5.175 -2.852 1.00 85.50 98 LYS A C 1
ATOM 787 O O . LYS A 1 98 ? -3.928 4.860 -3.813 1.00 85.50 98 LYS A O 1
ATOM 792 N N . TYR A 1 99 ? -4.657 4.492 -1.702 1.00 85.69 99 TYR A N 1
ATOM 793 C CA . TYR A 1 99 ? -3.875 3.269 -1.467 1.00 85.69 99 TYR A CA 1
ATOM 794 C C . TYR A 1 99 ? -4.160 2.227 -2.542 1.00 85.69 99 TYR A C 1
ATOM 796 O O . TYR A 1 99 ? -3.244 1.742 -3.198 1.00 85.69 99 TYR A O 1
ATOM 804 N N . PHE A 1 100 ? -5.439 1.997 -2.823 1.00 87.81 100 PHE A N 1
ATOM 805 C CA . PHE A 1 100 ? -5.899 1.107 -3.875 1.00 87.81 100 PHE A CA 1
ATOM 806 C C . PHE A 1 100 ? -5.256 1.416 -5.237 1.00 87.81 100 PHE A C 1
ATOM 808 O O . PHE A 1 100 ? -4.735 0.535 -5.920 1.00 87.81 100 PHE A O 1
ATOM 815 N N . SER A 1 101 ? -5.260 2.693 -5.630 1.00 86.31 101 SER A N 1
ATOM 816 C CA . SER A 1 101 ? -4.690 3.141 -6.907 1.00 86.31 101 SER A CA 1
ATOM 817 C C . SER A 1 101 ? -3.170 2.979 -6.960 1.00 86.31 101 SER A C 1
ATOM 819 O O . SER A 1 101 ? -2.626 2.674 -8.021 1.00 86.31 101 SER A O 1
ATOM 821 N N . ILE A 1 102 ? -2.487 3.190 -5.832 1.00 87.88 102 ILE A N 1
ATOM 822 C CA . ILE A 1 102 ? -1.040 3.000 -5.714 1.00 87.88 102 ILE A CA 1
ATOM 823 C C . ILE A 1 102 ? -0.705 1.513 -5.835 1.00 87.88 102 ILE A C 1
ATOM 825 O O . ILE A 1 102 ? 0.075 1.147 -6.710 1.00 87.88 102 ILE A O 1
ATOM 829 N N . VAL A 1 103 ? -1.332 0.655 -5.026 1.00 88.25 103 VAL A N 1
ATOM 830 C CA . VAL A 1 103 ? -1.050 -0.787 -5.012 1.00 88.25 103 VAL A CA 1
ATOM 831 C C . VAL A 1 103 ? -1.341 -1.410 -6.372 1.00 88.25 103 VAL A C 1
ATOM 833 O O . VAL A 1 103 ? -0.496 -2.126 -6.897 1.00 88.25 103 VAL A O 1
ATOM 836 N N . ARG A 1 104 ? -2.462 -1.058 -7.015 1.00 87.25 104 ARG A N 1
ATOM 837 C CA . ARG A 1 104 ? -2.763 -1.514 -8.382 1.00 87.25 104 ARG A CA 1
ATOM 838 C C . ARG A 1 104 ? -1.648 -1.160 -9.368 1.00 87.25 104 ARG A C 1
ATOM 840 O O . ARG A 1 104 ? -1.276 -1.982 -10.200 1.00 87.25 104 ARG A O 1
ATOM 847 N N . HIS A 1 105 ? -1.126 0.063 -9.295 1.00 87.00 105 HIS A N 1
ATOM 848 C CA . HIS A 1 105 ? -0.038 0.496 -10.168 1.00 87.00 105 HIS A CA 1
ATOM 849 C C . HIS A 1 105 ? 1.256 -0.273 -9.884 1.00 87.00 105 HIS A C 1
ATOM 851 O O . HIS A 1 105 ? 1.948 -0.661 -10.816 1.00 87.00 105 HIS A O 1
ATOM 857 N N . ILE A 1 106 ? 1.574 -0.515 -8.612 1.00 86.44 106 ILE A N 1
ATOM 858 C CA . ILE A 1 106 ? 2.761 -1.278 -8.202 1.00 86.44 106 ILE A CA 1
ATOM 859 C C . ILE A 1 106 ? 2.671 -2.729 -8.681 1.00 86.44 106 ILE A C 1
ATOM 861 O O . ILE A 1 106 ? 3.638 -3.253 -9.225 1.00 86.44 106 ILE A O 1
ATOM 865 N N . VAL A 1 107 ? 1.500 -3.359 -8.553 1.00 83.81 107 VAL A N 1
ATOM 866 C CA . VAL A 1 107 ? 1.259 -4.712 -9.076 1.00 83.81 107 VAL A CA 1
ATOM 867 C C . VAL A 1 107 ? 1.460 -4.754 -10.594 1.00 83.81 107 VAL A C 1
ATOM 869 O O . VAL A 1 107 ? 2.100 -5.673 -11.096 1.00 83.81 107 VAL A O 1
ATOM 872 N N . ALA A 1 108 ? 0.985 -3.742 -11.326 1.00 83.06 108 ALA A N 1
ATOM 873 C CA . ALA A 1 108 ? 1.176 -3.651 -12.776 1.00 83.06 108 ALA A CA 1
ATOM 874 C C . ALA A 1 108 ? 2.645 -3.442 -13.195 1.00 83.06 108 ALA A C 1
ATOM 876 O O . ALA A 1 108 ? 3.042 -3.888 -14.267 1.00 83.06 108 ALA A O 1
ATOM 877 N N . LEU A 1 109 ? 3.450 -2.785 -12.355 1.00 82.88 109 LEU A N 1
ATOM 878 C CA . LEU A 1 109 ? 4.879 -2.554 -12.584 1.00 82.88 109 LEU A CA 1
ATOM 879 C C . LEU A 1 109 ? 5.756 -3.793 -12.342 1.00 82.88 109 LEU A C 1
ATOM 881 O O . LEU A 1 109 ? 6.949 -3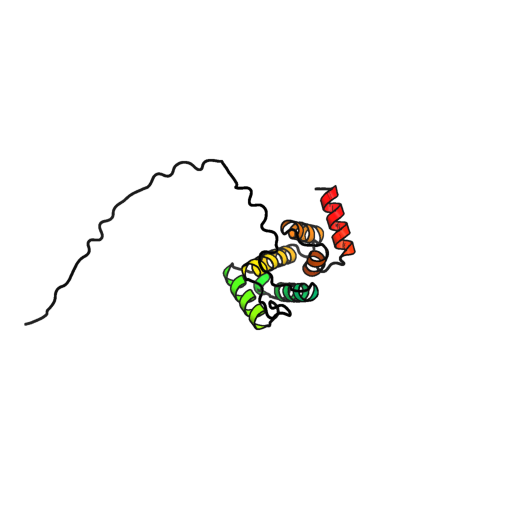.739 -12.622 1.00 82.88 109 LEU A O 1
ATOM 885 N N . ASN A 1 110 ? 5.187 -4.888 -11.824 1.00 77.38 110 ASN A N 1
ATOM 886 C CA . ASN A 1 110 ? 5.844 -6.188 -11.668 1.00 77.38 110 ASN A CA 1
ATOM 887 C C . ASN A 1 110 ? 7.290 -6.096 -11.133 1.00 77.38 110 ASN A C 1
ATOM 889 O O . ASN A 1 110 ? 8.233 -6.498 -11.810 1.00 77.38 110 ASN A O 1
ATOM 893 N N . THR A 1 111 ? 7.458 -5.567 -9.916 1.00 74.75 111 THR A N 1
ATOM 894 C CA . THR A 1 111 ? 8.743 -5.406 -9.189 1.00 74.75 111 THR A CA 1
ATOM 895 C C . THR A 1 111 ? 9.676 -4.267 -9.633 1.00 74.75 111 THR A C 1
ATOM 897 O O . THR A 1 111 ? 10.768 -4.139 -9.083 1.00 74.75 111 THR A O 1
ATOM 900 N N . ASP A 1 112 ? 9.249 -3.354 -10.517 1.00 88.12 112 ASP A N 1
ATOM 901 C CA . ASP A 1 112 ? 9.958 -2.075 -10.704 1.00 88.12 112 ASP A CA 1
ATOM 902 C C . ASP A 1 112 ? 9.815 -1.175 -9.461 1.00 88.12 112 ASP A C 1
ATOM 904 O O . ASP A 1 112 ? 8.856 -0.409 -9.289 1.00 88.12 112 ASP A O 1
ATOM 908 N N . TYR A 1 113 ? 10.799 -1.282 -8.569 1.00 89.19 113 TYR A N 1
ATOM 909 C CA . TYR A 1 113 ? 10.865 -0.523 -7.327 1.00 89.19 113 TYR A CA 1
ATOM 910 C C . TYR A 1 113 ? 11.059 0.979 -7.549 1.00 89.19 113 TYR A C 1
ATOM 912 O O . TYR A 1 113 ? 10.482 1.780 -6.812 1.00 89.19 113 TYR A O 1
ATOM 920 N N . PHE A 1 114 ? 11.810 1.384 -8.576 1.00 91.50 114 PHE A N 1
ATOM 921 C CA . PHE A 1 114 ? 12.050 2.798 -8.860 1.00 91.50 114 PHE A CA 1
ATOM 922 C C . PHE A 1 114 ? 10.757 3.483 -9.316 1.00 91.50 114 PHE A C 1
ATOM 924 O O . PHE A 1 114 ? 10.365 4.516 -8.761 1.00 91.50 114 PHE A O 1
ATOM 931 N N . GLY A 1 115 ? 10.041 2.877 -10.269 1.00 89.75 115 GLY A N 1
ATOM 932 C CA . GLY A 1 115 ? 8.729 3.347 -10.715 1.00 89.75 115 GLY A CA 1
ATOM 933 C C . GLY A 1 115 ? 7.688 3.339 -9.595 1.00 89.75 115 GLY A C 1
ATOM 934 O O . GLY A 1 115 ? 6.899 4.282 -9.474 1.00 89.75 115 GLY A O 1
ATOM 935 N N . SER A 1 116 ? 7.730 2.327 -8.724 1.00 90.94 116 SER A N 1
ATOM 936 C CA . SER A 1 116 ? 6.843 2.210 -7.561 1.00 90.94 116 SER A CA 1
ATOM 937 C C . SER A 1 116 ? 7.066 3.335 -6.546 1.00 90.94 116 SER A C 1
ATOM 939 O O . SER A 1 116 ? 6.118 4.038 -6.189 1.00 90.94 116 SER A O 1
ATOM 941 N N . VAL A 1 117 ? 8.317 3.590 -6.146 1.00 91.81 117 VAL A N 1
ATOM 942 C CA . VAL A 1 117 ? 8.667 4.702 -5.241 1.00 91.81 117 VAL A CA 1
ATOM 943 C C . VAL A 1 117 ? 8.299 6.046 -5.874 1.00 91.81 117 VAL A C 1
ATOM 945 O O . VAL A 1 117 ? 7.663 6.884 -5.228 1.00 91.81 117 VAL A O 1
ATOM 948 N N . LYS A 1 118 ? 8.608 6.242 -7.163 1.00 90.88 118 LYS A N 1
ATOM 949 C CA . LYS A 1 118 ? 8.242 7.458 -7.905 1.00 90.88 118 LYS A CA 1
ATOM 950 C C . LYS A 1 118 ? 6.730 7.693 -7.912 1.00 90.88 118 LYS A C 1
ATOM 952 O O . LYS A 1 118 ? 6.289 8.829 -7.734 1.00 90.88 118 LYS A O 1
ATOM 957 N N . LYS A 1 119 ? 5.924 6.637 -8.071 1.00 88.94 119 LYS A N 1
ATOM 958 C CA . LYS A 1 119 ? 4.459 6.728 -8.010 1.00 88.94 119 LYS A CA 1
ATOM 959 C C . LYS A 1 119 ? 3.977 7.172 -6.632 1.00 88.94 119 LYS A C 1
ATOM 961 O O . LYS A 1 119 ? 3.109 8.041 -6.560 1.00 88.94 119 LYS A O 1
ATOM 966 N N . CYS A 1 120 ? 4.543 6.630 -5.556 1.00 88.06 120 CYS A N 1
ATOM 967 C CA . CYS A 1 120 ? 4.165 7.008 -4.196 1.00 88.06 120 CYS A CA 1
ATOM 968 C C . CYS A 1 120 ? 4.502 8.473 -3.866 1.00 88.06 120 CYS A C 1
ATOM 970 O O . CYS A 1 120 ? 3.727 9.143 -3.181 1.00 88.06 120 CYS A O 1
ATOM 972 N N . LEU A 1 121 ? 5.596 9.015 -4.415 1.00 88.44 121 LEU A N 1
ATOM 973 C CA . LEU A 1 121 ? 5.968 10.425 -4.231 1.00 88.44 121 LEU A CA 1
ATOM 974 C C . LEU A 1 121 ? 4.931 11.411 -4.797 1.00 88.44 121 LEU A C 1
ATOM 976 O O . LEU A 1 121 ? 4.782 12.508 -4.257 1.00 88.44 121 LEU A O 1
ATOM 980 N N . VAL A 1 122 ? 4.151 11.021 -5.816 1.00 86.62 122 VAL A N 1
ATOM 981 C CA . VAL A 1 122 ? 3.024 11.831 -6.334 1.00 86.62 122 VAL A CA 1
ATOM 982 C C . VAL A 1 122 ? 1.980 12.098 -5.242 1.00 86.62 122 VAL A C 1
ATOM 984 O O . VAL A 1 122 ? 1.355 13.159 -5.223 1.00 86.62 122 VAL A O 1
ATOM 987 N N . TYR A 1 123 ? 1.827 11.161 -4.305 1.00 81.69 123 TYR A N 1
ATOM 988 C CA . TYR A 1 123 ? 0.905 11.252 -3.173 1.00 81.69 123 TYR A CA 1
ATOM 989 C C . TYR A 1 123 ? 1.543 11.865 -1.920 1.00 81.69 123 TYR A C 1
ATOM 991 O O . TYR A 1 123 ? 0.864 11.976 -0.903 1.00 81.69 123 TYR A O 1
ATOM 999 N N . ARG A 1 124 ? 2.807 12.315 -2.000 1.00 84.25 124 ARG A N 1
ATOM 1000 C CA . ARG A 1 124 ? 3.557 12.957 -0.903 1.00 84.25 124 ARG A CA 1
ATOM 1001 C C . ARG A 1 124 ? 3.661 12.093 0.361 1.00 84.25 124 ARG A C 1
ATOM 1003 O O . ARG A 1 124 ? 3.620 12.617 1.468 1.00 84.25 124 ARG A O 1
ATOM 1010 N N . LEU A 1 125 ? 3.783 10.782 0.182 1.00 85.19 125 LEU A N 1
ATOM 1011 C CA . LEU A 1 125 ? 3.930 9.831 1.282 1.00 85.19 125 LEU A CA 1
ATOM 1012 C C . LEU A 1 125 ? 5.328 9.919 1.914 1.00 85.19 125 LEU A C 1
ATOM 1014 O O . LEU A 1 125 ? 6.301 10.248 1.230 1.00 85.19 125 LEU A O 1
ATOM 1018 N N . SER A 1 126 ? 5.419 9.621 3.213 1.00 87.50 126 SER A N 1
ATOM 1019 C CA . SER A 1 126 ? 6.695 9.508 3.932 1.00 87.50 126 SER A CA 1
ATOM 1020 C C . SER A 1 126 ? 7.486 8.278 3.469 1.00 87.50 126 SER A C 1
ATOM 1022 O O . SER A 1 126 ? 6.922 7.346 2.896 1.00 87.50 126 SER A O 1
ATOM 1024 N N . ALA A 1 127 ? 8.800 8.254 3.718 1.00 87.94 127 ALA A N 1
ATOM 1025 C CA . ALA A 1 127 ? 9.648 7.115 3.351 1.00 87.94 127 ALA A CA 1
ATOM 1026 C C . ALA A 1 127 ? 9.197 5.811 4.031 1.00 87.94 127 ALA A C 1
ATOM 1028 O O . ALA A 1 127 ? 9.150 4.771 3.380 1.00 87.94 127 ALA A O 1
ATOM 1029 N N . GLU A 1 128 ? 8.789 5.894 5.295 1.00 87.06 128 GLU A N 1
ATOM 1030 C CA . GLU A 1 128 ? 8.222 4.792 6.070 1.00 87.06 128 GLU A CA 1
ATOM 1031 C C . GLU A 1 128 ? 6.958 4.199 5.417 1.00 87.06 128 GLU A C 1
ATOM 1033 O O . GLU A 1 128 ? 6.881 2.994 5.171 1.00 87.06 128 GLU A O 1
ATOM 1038 N N . VAL A 1 129 ? 5.994 5.043 5.031 1.00 87.19 129 VAL A N 1
ATOM 1039 C CA . VAL A 1 129 ? 4.764 4.585 4.363 1.00 87.19 129 VAL A CA 1
ATOM 1040 C C . VAL A 1 129 ? 5.070 4.022 2.972 1.00 87.19 129 VAL A C 1
ATOM 1042 O O . VAL A 1 129 ? 4.464 3.041 2.541 1.00 87.19 129 VAL A O 1
ATOM 1045 N N . ILE A 1 130 ? 6.031 4.606 2.251 1.00 90.56 130 ILE A N 1
ATOM 1046 C CA . ILE A 1 130 ? 6.478 4.075 0.957 1.00 90.56 130 ILE A CA 1
ATOM 1047 C C . ILE A 1 130 ? 7.109 2.689 1.133 1.00 90.56 130 ILE A C 1
ATOM 1049 O O . ILE A 1 130 ? 6.802 1.790 0.354 1.00 90.56 130 ILE A O 1
ATOM 1053 N N . SER A 1 131 ? 7.947 2.511 2.153 1.00 89.00 131 SER A N 1
ATOM 1054 C CA . SER A 1 131 ? 8.542 1.227 2.538 1.00 89.00 131 SER A CA 1
ATOM 1055 C C . SER A 1 131 ? 7.464 0.169 2.778 1.00 89.00 131 SER A C 1
ATOM 1057 O O . SER A 1 131 ? 7.499 -0.887 2.142 1.00 89.00 131 SER A O 1
ATOM 1059 N N . ALA A 1 132 ? 6.436 0.499 3.568 1.00 88.19 132 ALA A N 1
ATOM 1060 C CA . ALA A 1 132 ? 5.291 -0.375 3.819 1.00 88.19 132 ALA A CA 1
ATOM 1061 C C . ALA A 1 132 ? 4.537 -0.777 2.540 1.00 88.19 132 ALA A C 1
ATOM 1063 O O . ALA A 1 132 ? 4.178 -1.938 2.363 1.00 88.19 132 ALA A O 1
ATOM 1064 N N . ILE A 1 133 ? 4.313 0.168 1.624 1.00 88.88 133 ILE A N 1
ATOM 1065 C CA . ILE A 1 133 ? 3.561 -0.080 0.388 1.00 88.88 133 ILE A CA 1
ATOM 1066 C C . ILE A 1 133 ? 4.366 -0.910 -0.625 1.00 88.88 133 ILE A C 1
ATOM 1068 O O . ILE A 1 133 ? 3.832 -1.791 -1.311 1.00 88.88 133 ILE A O 1
ATOM 1072 N N . VAL A 1 134 ? 5.643 -0.570 -0.790 1.00 89.94 134 VAL A N 1
ATOM 1073 C CA . VAL A 1 134 ? 6.506 -1.150 -1.822 1.00 89.94 134 VAL A CA 1
ATOM 1074 C C . VAL A 1 134 ? 7.063 -2.503 -1.365 1.00 89.94 134 VAL A C 1
ATOM 1076 O O . VAL A 1 134 ? 7.210 -3.401 -2.195 1.00 89.94 134 VAL A O 1
ATOM 1079 N N . GLY A 1 135 ? 7.284 -2.679 -0.059 1.00 88.31 135 GLY A N 1
ATOM 1080 C CA . GLY A 1 135 ? 7.901 -3.871 0.526 1.00 88.31 135 GLY A CA 1
ATOM 1081 C C . GLY A 1 135 ? 9.430 -3.827 0.500 1.00 88.31 135 GLY A C 1
ATOM 1082 O O . GLY A 1 135 ? 10.067 -4.866 0.359 1.00 88.31 135 GLY A O 1
ATOM 1083 N N . LEU A 1 136 ? 10.022 -2.631 0.591 1.00 91.25 136 LEU A N 1
ATOM 1084 C CA . LEU A 1 136 ? 11.474 -2.431 0.647 1.00 91.25 136 LEU A CA 1
ATOM 1085 C C . LEU A 1 136 ? 11.895 -1.860 2.000 1.00 91.25 136 LEU A C 1
ATOM 1087 O O . LEU A 1 136 ? 11.141 -1.071 2.561 1.00 91.25 136 LEU A O 1
ATOM 1091 N N . PRO A 1 137 ? 13.116 -2.151 2.487 1.00 93.06 137 PRO A N 1
ATOM 1092 C CA . PRO A 1 137 ? 13.670 -1.463 3.647 1.00 93.06 137 PRO A CA 1
ATOM 1093 C C . PRO A 1 137 ? 13.654 0.059 3.464 1.00 93.06 137 PRO A C 1
ATOM 1095 O O . PRO A 1 137 ? 14.010 0.576 2.403 1.00 93.06 137 PRO A O 1
ATOM 1098 N N . GLU A 1 138 ? 13.318 0.799 4.522 1.00 92.25 138 GLU A N 1
ATOM 1099 C CA . GLU A 1 138 ? 13.208 2.263 4.458 1.00 92.25 138 GLU A CA 1
ATOM 1100 C C . GLU A 1 138 ? 14.506 2.934 3.981 1.00 92.25 138 GLU A C 1
ATOM 1102 O O . GLU A 1 138 ? 14.467 3.869 3.183 1.00 92.25 138 GLU A O 1
ATOM 1107 N N . LYS A 1 139 ? 15.669 2.412 4.389 1.00 94.88 139 LYS A N 1
ATOM 1108 C CA . LYS A 1 139 ? 16.981 2.894 3.923 1.00 94.88 139 LYS A CA 1
ATOM 1109 C C . LYS A 1 139 ? 17.120 2.860 2.392 1.00 94.88 139 LYS A C 1
ATOM 1111 O O . LYS A 1 139 ? 17.673 3.795 1.810 1.00 94.88 139 LYS A O 1
ATOM 1116 N N . ASP A 1 140 ? 16.578 1.829 1.744 1.00 95.50 140 ASP A N 1
ATOM 1117 C CA . ASP A 1 140 ? 16.677 1.627 0.299 1.00 95.50 140 ASP A CA 1
ATOM 1118 C C . ASP A 1 140 ? 15.695 2.563 -0.411 1.00 95.50 140 ASP A C 1
ATOM 1120 O O . ASP A 1 140 ? 16.050 3.223 -1.388 1.00 95.50 140 ASP A O 1
ATOM 1124 N N . VAL A 1 141 ? 14.496 2.734 0.159 1.00 93.88 141 VAL A N 1
ATOM 1125 C CA . VAL A 1 141 ? 13.528 3.749 -0.276 1.00 93.88 141 VAL A CA 1
ATOM 1126 C C . VAL A 1 141 ? 14.130 5.153 -0.202 1.00 93.88 141 VAL A C 1
ATOM 1128 O O . VAL A 1 141 ? 14.032 5.909 -1.167 1.00 93.88 141 VAL A O 1
ATOM 1131 N N . ILE A 1 142 ? 14.797 5.513 0.899 1.00 94.69 142 ILE A N 1
ATOM 1132 C CA . ILE A 1 142 ? 15.464 6.814 1.056 1.00 94.69 142 ILE A CA 1
ATOM 1133 C C . ILE A 1 142 ? 16.538 7.009 -0.020 1.00 94.69 142 ILE A C 1
ATOM 1135 O O . ILE A 1 142 ? 16.643 8.107 -0.575 1.00 94.69 142 ILE A O 1
ATOM 1139 N N . SER A 1 143 ? 17.321 5.971 -0.331 1.00 95.56 143 SER A N 1
ATOM 1140 C CA . SER A 1 143 ? 18.313 6.025 -1.412 1.00 95.56 143 SER A CA 1
ATOM 1141 C C . SER A 1 143 ? 17.646 6.291 -2.762 1.00 95.56 143 SER A C 1
ATOM 1143 O O . SER A 1 143 ? 17.998 7.257 -3.436 1.00 95.56 143 SER A O 1
ATOM 1145 N N . ILE A 1 144 ? 16.602 5.529 -3.101 1.00 94.25 144 ILE A N 1
ATOM 1146 C CA . ILE A 1 144 ? 15.842 5.704 -4.347 1.00 94.25 144 ILE A CA 1
ATOM 1147 C C . ILE A 1 144 ? 15.235 7.113 -4.430 1.00 94.25 144 ILE A C 1
ATOM 1149 O O . ILE A 1 144 ? 15.307 7.758 -5.474 1.00 94.25 144 ILE A O 1
ATOM 1153 N N . ILE A 1 145 ? 14.680 7.643 -3.334 1.00 93.25 145 ILE A N 1
ATOM 1154 C CA . ILE A 1 145 ? 14.143 9.013 -3.287 1.00 93.25 145 ILE A CA 1
ATOM 1155 C C . ILE A 1 145 ? 15.241 10.045 -3.576 1.00 93.25 145 ILE A C 1
ATOM 1157 O O . ILE A 1 145 ? 14.991 11.014 -4.298 1.00 93.25 145 ILE A O 1
ATOM 1161 N N . LYS A 1 146 ? 16.445 9.872 -3.013 1.00 94.56 146 LYS A N 1
ATOM 1162 C CA . LYS A 1 146 ? 17.585 10.761 -3.286 1.00 94.56 146 LYS A CA 1
ATOM 1163 C C . LYS A 1 146 ? 17.983 10.705 -4.759 1.00 94.56 146 LYS A C 1
ATOM 1165 O O . LYS A 1 146 ? 18.199 11.760 -5.350 1.00 94.56 146 LYS A O 1
ATOM 1170 N N . ASP A 1 147 ? 18.017 9.518 -5.350 1.00 93.75 147 ASP A N 1
ATOM 1171 C CA . ASP A 1 147 ? 18.385 9.338 -6.756 1.00 93.75 147 ASP A CA 1
ATOM 1172 C C . ASP A 1 147 ? 17.330 9.922 -7.705 1.00 93.75 147 ASP A C 1
ATOM 1174 O O . ASP A 1 147 ? 17.681 10.621 -8.655 1.00 93.75 147 ASP A O 1
ATOM 1178 N N . ILE A 1 148 ? 16.036 9.756 -7.401 1.00 91.38 148 ILE A N 1
ATOM 1179 C CA . ILE A 1 148 ? 14.937 10.413 -8.131 1.00 91.38 148 ILE A CA 1
ATOM 1180 C C . ILE A 1 148 ? 15.094 11.938 -8.102 1.00 91.38 148 ILE A C 1
ATOM 1182 O O . ILE A 1 148 ? 14.892 12.585 -9.122 1.00 91.38 148 ILE A O 1
ATOM 1186 N N . LYS A 1 149 ? 15.452 12.522 -6.951 1.00 88.50 149 LYS A N 1
ATOM 1187 C CA . LYS A 1 149 ? 15.629 13.979 -6.808 1.00 88.50 149 LYS A CA 1
ATOM 1188 C C . LYS A 1 149 ? 16.879 14.518 -7.504 1.00 88.50 149 LYS A C 1
ATOM 1190 O O . LYS A 1 149 ? 16.921 15.701 -7.809 1.00 88.50 149 LYS A O 1
ATOM 1195 N N . ARG A 1 150 ? 17.908 13.687 -7.685 1.00 89.06 150 ARG A N 1
ATOM 1196 C CA . ARG A 1 150 ? 19.149 14.064 -8.381 1.00 89.06 150 ARG A CA 1
ATOM 1197 C C . ARG A 1 150 ? 19.000 14.019 -9.901 1.00 89.06 150 ARG A C 1
ATOM 1199 O O . ARG A 1 150 ? 19.629 14.819 -10.580 1.00 89.06 150 ARG A O 1
ATOM 1206 N N . ASN A 1 151 ? 18.192 13.085 -10.405 1.00 78.94 151 ASN A N 1
ATOM 1207 C CA . ASN A 1 151 ? 18.089 12.766 -11.833 1.00 78.94 151 ASN A CA 1
ATOM 1208 C C . ASN A 1 151 ? 16.761 13.201 -12.484 1.00 78.94 151 ASN A C 1
ATOM 1210 O O . ASN A 1 151 ? 16.548 12.915 -13.663 1.00 78.94 151 ASN A O 1
ATOM 1214 N N . GLY A 1 152 ? 15.844 13.804 -11.724 1.00 60.44 152 GLY A N 1
ATOM 1215 C CA . GLY A 1 152 ? 14.527 14.266 -12.182 1.00 60.44 152 GLY A CA 1
ATOM 1216 C C . GLY A 1 152 ? 14.426 15.779 -12.228 1.00 60.44 152 GLY A C 1
ATOM 1217 O O . GLY A 1 152 ? 13.649 16.257 -13.082 1.00 60.44 152 GLY A O 1
#

Secondary structure (DSSP, 8-state):
---------------------------------PPPTTSS-----HHHHHHHHHHHHH-GGGGS--TTHHHHHHHHHHHTTTTB-TTSPBPPHHHHHHHHHHHHHHHHTTT-HHHHHHHHHHTT--HHHHHHHHTS-HHHHHHHHHHHHHH-